Protein AF-A0A9D7CBB5-F1 (afdb_monomer_lite)

Secondary structure (DSSP, 8-state):
--S-S---PPP--SPPTTTTSSHHHHHHHHHHHHHHHHHHH-HHHHHHHHHHHHHHHHHHHHHHTSTTHHHHHHHHHTTHHHHHHHHHHHTT-HHHHHHHHHHHHHHHHHHHHHHH-THHHHHHTT-S-SSSHHHHHHHHTSHHHHHHHHHTSSSSHHHHHHHHHHHHHHHH--

Structure (mmCIF, N/CA/C/O backbone):
data_AF-A0A9D7CBB5-F1
#
_entry.id   AF-A0A9D7CBB5-F1
#
loop_
_atom_site.group_PDB
_atom_site.id
_atom_site.type_symbol
_atom_site.label_atom_id
_atom_site.label_alt_id
_atom_site.label_comp_id
_atom_site.label_asym_id
_atom_site.label_entity_id
_atom_site.label_seq_id
_atom_site.pdbx_PDB_ins_code
_atom_site.Cartn_x
_atom_site.Cartn_y
_atom_site.Cartn_z
_atom_site.occupancy
_atom_site.B_iso_or_equiv
_atom_site.auth_seq_id
_atom_site.auth_comp_id
_atom_site.auth_asym_id
_atom_site.auth_atom_id
_atom_site.pdbx_PDB_model_num
ATOM 1 N N . MET A 1 1 ? 8.726 -33.332 4.934 1.00 40.16 1 MET A N 1
ATOM 2 C CA . MET A 1 1 ? 7.899 -32.193 5.391 1.00 40.16 1 MET A CA 1
ATOM 3 C C . MET A 1 1 ? 6.729 -32.036 4.436 1.00 40.16 1 MET A C 1
ATOM 5 O O . MET A 1 1 ? 6.940 -31.700 3.277 1.00 40.16 1 MET A O 1
ATOM 9 N N . ASN A 1 2 ? 5.532 -32.391 4.897 1.00 33.00 2 ASN A N 1
ATOM 10 C CA . ASN A 1 2 ? 4.294 -32.327 4.127 1.00 33.00 2 ASN A CA 1
ATOM 11 C C . ASN A 1 2 ? 3.824 -30.858 4.070 1.00 33.00 2 ASN A C 1
ATOM 13 O O . ASN A 1 2 ? 3.582 -30.277 5.119 1.00 33.00 2 ASN A O 1
ATOM 17 N N . ARG A 1 3 ? 3.769 -30.246 2.877 1.00 46.16 3 ARG A N 1
ATOM 18 C CA . ARG A 1 3 ? 3.400 -28.824 2.669 1.00 46.16 3 ARG A CA 1
ATOM 19 C C . ARG A 1 3 ? 1.895 -28.606 2.429 1.00 46.16 3 ARG A C 1
ATOM 21 O O . ARG A 1 3 ? 1.509 -27.522 2.015 1.00 46.16 3 ARG A O 1
ATOM 28 N N . ASN A 1 4 ? 1.072 -29.635 2.643 1.00 47.62 4 ASN A N 1
ATOM 29 C CA . ASN A 1 4 ? -0.355 -29.633 2.298 1.00 47.62 4 ASN A CA 1
ATOM 30 C C . ASN A 1 4 ? -1.294 -29.756 3.512 1.00 47.62 4 ASN A C 1
ATOM 32 O O . ASN A 1 4 ? -2.477 -30.032 3.323 1.00 47.62 4 ASN A O 1
ATOM 36 N N . ALA A 1 5 ? -0.806 -29.589 4.745 1.00 51.88 5 ALA A N 1
ATOM 37 C CA . ALA A 1 5 ? -1.720 -29.399 5.869 1.00 51.88 5 ALA A CA 1
ATOM 38 C C . ALA A 1 5 ? -2.320 -27.986 5.751 1.00 51.88 5 ALA A C 1
ATOM 40 O O . ALA A 1 5 ? -1.548 -27.056 5.507 1.00 51.88 5 ALA A O 1
ATOM 41 N N . PRO A 1 6 ? -3.649 -27.799 5.864 1.00 52.94 6 PRO A N 1
ATOM 42 C CA . PRO A 1 6 ? -4.181 -26.465 6.100 1.00 52.94 6 PRO A CA 1
ATOM 43 C C . PRO A 1 6 ? -3.498 -25.955 7.368 1.00 52.94 6 PRO A C 1
ATOM 45 O O . PRO A 1 6 ? -3.521 -26.648 8.384 1.00 52.94 6 PRO A O 1
ATOM 48 N N . ASP A 1 7 ? -2.814 -24.816 7.278 1.00 60.94 7 ASP A N 1
ATOM 49 C CA . ASP A 1 7 ? -2.235 -24.164 8.446 1.00 60.94 7 ASP A CA 1
ATOM 50 C C . ASP A 1 7 ? -3.397 -23.914 9.418 1.00 60.94 7 ASP A C 1
ATOM 52 O O . ASP A 1 7 ? -4.230 -23.040 9.174 1.00 60.94 7 ASP A O 1
ATOM 56 N N . GLU A 1 8 ? -3.528 -24.743 10.459 1.00 58.62 8 GLU A N 1
ATOM 57 C CA . GLU A 1 8 ? -4.456 -24.486 11.555 1.00 58.62 8 GLU A CA 1
ATOM 58 C C . GLU A 1 8 ? -4.013 -23.156 12.160 1.00 58.62 8 GLU A C 1
ATOM 60 O O . GLU A 1 8 ? -2.972 -23.076 12.820 1.00 58.62 8 GLU A O 1
ATOM 65 N N . GLU A 1 9 ? -4.740 -22.081 11.837 1.00 61.78 9 GLU A N 1
ATOM 66 C CA . GLU A 1 9 ? -4.475 -20.780 12.430 1.00 61.78 9 GLU A CA 1
ATOM 67 C C . GLU A 1 9 ? -4.556 -20.959 13.947 1.00 61.78 9 GLU A C 1
ATOM 69 O O . GLU A 1 9 ? -5.575 -21.449 14.444 1.00 61.78 9 GLU A O 1
ATOM 74 N N . PRO A 1 10 ? -3.490 -20.625 14.696 1.00 68.25 10 PRO A N 1
ATOM 75 C CA . PRO A 1 10 ? -3.492 -20.836 16.129 1.00 68.25 10 PRO A CA 1
ATOM 76 C C . PRO A 1 10 ? -4.654 -20.047 16.724 1.00 68.25 10 PRO A C 1
ATOM 78 O O . PRO A 1 10 ? -4.744 -18.832 16.518 1.00 68.25 10 PRO A O 1
ATOM 81 N N . GLU A 1 11 ? -5.541 -20.731 17.454 1.00 67.25 11 GLU A N 1
ATOM 82 C CA . GLU A 1 11 ? -6.603 -20.061 18.194 1.00 67.25 11 GLU A CA 1
ATOM 83 C C . GLU A 1 11 ? -5.968 -18.968 19.057 1.00 67.25 11 GLU A C 1
ATOM 85 O O . GLU A 1 11 ? -5.092 -19.223 19.891 1.00 67.25 11 GLU A O 1
ATOM 90 N N . LEU A 1 12 ? -6.368 -17.719 18.811 1.00 73.88 12 LEU A N 1
ATOM 91 C CA . LEU A 1 12 ? -5.885 -16.586 19.582 1.00 73.88 12 LEU A CA 1
ATOM 92 C C . LEU A 1 12 ? -6.424 -16.730 21.006 1.00 73.88 12 LEU A C 1
ATOM 94 O O . LEU A 1 12 ? -7.579 -16.409 21.282 1.00 73.88 12 LEU A O 1
ATOM 98 N N . GLY A 1 13 ? -5.575 -17.231 21.903 1.00 82.69 13 GLY A N 1
ATOM 99 C CA . GLY A 1 13 ? -5.852 -17.273 23.331 1.00 82.69 13 GLY A CA 1
ATOM 100 C C . GLY A 1 13 ? -6.111 -15.877 23.919 1.00 82.69 13 GLY A C 1
ATOM 101 O O . GLY A 1 13 ? -5.954 -14.857 23.237 1.00 82.69 13 GLY A O 1
ATOM 102 N N . PRO A 1 14 ? -6.498 -15.800 25.205 1.00 87.38 14 PRO A N 1
ATOM 103 C CA . PRO A 1 14 ? -6.693 -14.519 25.873 1.00 87.38 14 PRO A CA 1
ATOM 104 C C . PRO A 1 14 ? -5.435 -13.649 25.768 1.00 87.38 14 PRO A C 1
ATOM 106 O O . PRO A 1 14 ? -4.312 -14.159 25.738 1.00 87.38 14 PRO A O 1
ATOM 109 N N . ALA A 1 15 ? -5.630 -12.327 25.731 1.00 87.31 15 ALA A N 1
ATOM 110 C CA . ALA A 1 15 ? -4.526 -11.378 25.636 1.00 87.31 15 ALA A CA 1
ATOM 111 C C . ALA A 1 15 ? -3.467 -11.661 26.729 1.00 87.31 15 ALA A C 1
ATOM 113 O O . ALA A 1 15 ? -3.839 -11.886 27.889 1.00 87.31 15 ALA A O 1
ATOM 114 N N . PRO A 1 16 ? -2.158 -11.659 26.397 1.00 91.25 16 PRO A N 1
ATOM 115 C CA . PRO A 1 16 ? -1.106 -11.956 27.361 1.00 91.25 16 PRO A CA 1
ATOM 116 C C . PRO A 1 16 ? -1.147 -11.035 28.583 1.00 91.25 16 PRO A C 1
ATOM 118 O O . PRO A 1 16 ? -1.540 -9.867 28.504 1.00 91.25 16 PRO A O 1
ATOM 121 N N . ARG A 1 17 ? -0.675 -11.534 29.731 1.00 93.94 17 ARG A N 1
ATOM 122 C CA . ARG A 1 17 ? -0.598 -10.734 30.959 1.00 93.94 17 ARG A CA 1
ATOM 123 C C . ARG A 1 17 ? 0.231 -9.469 30.710 1.00 93.94 17 ARG A C 1
ATOM 125 O O . ARG A 1 17 ? 1.408 -9.555 30.387 1.00 93.94 17 ARG A O 1
ATOM 132 N N . GLY A 1 18 ? -0.381 -8.307 30.930 1.00 90.56 18 GLY A N 1
ATOM 133 C CA . GLY A 1 18 ? 0.261 -7.002 30.740 1.00 90.56 18 GLY A CA 1
ATOM 134 C C . GLY A 1 18 ? -0.109 -6.292 29.436 1.00 90.56 18 GLY A C 1
ATOM 135 O O . GLY A 1 18 ? 0.150 -5.098 29.333 1.00 90.56 18 GLY A O 1
ATOM 136 N N . TRP A 1 19 ? -0.775 -6.968 28.495 1.00 93.88 19 TRP A N 1
ATOM 137 C CA . TRP A 1 19 ? -1.311 -6.331 27.292 1.00 93.88 19 TRP A CA 1
ATOM 138 C C . TRP A 1 19 ? -2.350 -5.253 27.643 1.00 93.88 19 TRP A C 1
ATOM 140 O O . TRP A 1 19 ? -3.178 -5.451 28.536 1.00 93.88 19 TRP A O 1
ATOM 150 N N . GLY A 1 20 ? -2.278 -4.101 26.975 1.00 93.62 20 GLY A N 1
ATOM 151 C CA . GLY A 1 20 ? -3.145 -2.942 27.203 1.00 93.62 20 GLY A CA 1
ATOM 152 C C . GLY A 1 20 ? -2.782 -2.103 28.434 1.00 93.62 20 GLY A C 1
ATOM 153 O O . GLY A 1 20 ? -3.513 -1.175 28.772 1.00 93.62 20 GLY A O 1
ATOM 154 N N . ARG A 1 21 ? -1.682 -2.415 29.140 1.00 95.56 21 ARG A N 1
ATOM 155 C CA . ARG A 1 21 ? -1.230 -1.637 30.314 1.00 95.56 21 ARG A CA 1
ATOM 156 C C . ARG A 1 21 ? -0.222 -0.541 29.984 1.00 95.56 21 ARG A C 1
ATOM 158 O O . ARG A 1 21 ? 0.081 0.276 30.848 1.00 95.56 21 ARG A O 1
ATOM 165 N N . ASP A 1 22 ? 0.303 -0.533 28.767 1.00 97.06 22 ASP A N 1
ATOM 166 C CA . ASP A 1 22 ? 1.231 0.476 28.270 1.00 97.06 22 ASP A CA 1
ATOM 167 C C . ASP A 1 22 ? 0.661 1.178 27.028 1.00 97.06 22 ASP A C 1
ATOM 169 O O . ASP A 1 22 ? -0.311 0.725 26.411 1.00 97.06 22 ASP A O 1
ATOM 173 N N . ALA A 1 23 ? 1.257 2.316 26.674 1.00 97.12 23 ALA A N 1
ATOM 174 C CA . ALA A 1 23 ? 0.785 3.146 25.572 1.00 97.12 23 ALA A CA 1
ATOM 175 C C . ALA A 1 23 ? 0.869 2.433 24.212 1.00 97.12 23 ALA A C 1
ATOM 177 O O . ALA A 1 23 ? -0.019 2.611 23.378 1.00 97.12 23 ALA A O 1
ATOM 178 N N . LEU A 1 24 ? 1.900 1.610 23.988 1.00 96.88 24 LEU A N 1
ATOM 179 C CA . LEU A 1 24 ? 2.100 0.922 22.716 1.00 96.88 24 LEU A CA 1
ATOM 180 C C . LEU A 1 24 ? 1.063 -0.188 22.529 1.00 96.88 24 LEU A C 1
ATOM 182 O O . LEU A 1 24 ? 0.400 -0.224 21.494 1.00 96.88 24 LEU A O 1
ATOM 186 N N . SER A 1 25 ? 0.869 -1.061 23.520 1.00 96.69 25 SER A N 1
ATOM 187 C CA . SER A 1 25 ? -0.147 -2.121 23.424 1.00 96.69 25 SER A CA 1
ATOM 188 C C . SER A 1 25 ? -1.569 -1.554 23.316 1.00 96.69 25 SER A C 1
ATOM 190 O O . SER A 1 25 ? -2.359 -2.026 22.498 1.00 96.69 25 SER A O 1
ATOM 192 N N . SER A 1 26 ? -1.867 -0.465 24.033 1.00 95.88 26 SER A N 1
ATOM 193 C CA . SER A 1 26 ? -3.147 0.254 23.915 1.00 95.88 26 SER A CA 1
ATOM 194 C C . SER A 1 26 ? -3.375 0.839 22.516 1.00 95.88 26 SER A C 1
ATOM 196 O O . SER A 1 26 ? -4.486 0.789 21.981 1.00 95.88 26 SER A O 1
ATOM 198 N N . TYR A 1 27 ? -2.321 1.390 21.908 1.00 96.75 27 TYR A N 1
ATOM 199 C CA . TYR A 1 27 ? -2.360 1.906 20.544 1.00 96.75 27 TYR A CA 1
ATOM 200 C C . TYR A 1 27 ? -2.598 0.787 19.519 1.00 96.75 27 TYR A C 1
ATOM 202 O O . TYR A 1 27 ? -3.447 0.932 18.642 1.00 96.75 27 TYR A O 1
ATOM 210 N N . LEU A 1 28 ? -1.931 -0.362 19.657 1.00 96.38 28 LEU A N 1
ATOM 211 C CA . LEU A 1 28 ? -2.151 -1.516 18.776 1.00 96.38 28 LEU A CA 1
ATOM 212 C C . LEU A 1 28 ? -3.597 -2.043 18.859 1.00 96.38 28 LEU A C 1
ATOM 214 O O . LEU A 1 28 ? -4.197 -2.354 17.827 1.00 96.38 28 LEU A O 1
ATOM 218 N N . ASP A 1 29 ? -4.196 -2.062 20.053 1.00 95.44 29 ASP A N 1
ATOM 219 C CA . ASP A 1 29 ? -5.615 -2.407 20.227 1.00 95.44 29 ASP A CA 1
ATOM 220 C C . ASP A 1 29 ? -6.557 -1.387 19.584 1.00 95.44 29 ASP A C 1
ATOM 222 O O . ASP A 1 29 ? -7.623 -1.743 19.072 1.00 95.44 29 ASP A O 1
ATOM 226 N N . LEU A 1 30 ? -6.196 -0.102 19.602 1.00 96.56 30 LEU A N 1
ATOM 227 C CA . LEU A 1 30 ? -6.939 0.928 18.883 1.00 96.56 30 LEU A CA 1
ATOM 228 C C . LEU A 1 30 ? -6.892 0.686 17.369 1.00 96.56 30 LEU A C 1
ATOM 230 O O . LEU A 1 30 ? -7.945 0.675 16.735 1.00 96.56 30 LEU A O 1
ATOM 234 N N . LEU A 1 31 ? -5.711 0.418 16.802 1.00 97.19 31 LEU A N 1
ATOM 235 C CA . LEU A 1 31 ? -5.572 0.113 15.374 1.00 97.19 31 LEU A CA 1
ATOM 236 C C . LEU A 1 31 ? -6.429 -1.092 14.971 1.00 97.19 31 LEU A C 1
ATOM 238 O O . LEU A 1 31 ? -7.164 -1.022 13.986 1.00 97.19 31 LEU A O 1
ATOM 242 N N . ARG A 1 32 ? -6.402 -2.171 15.764 1.00 96.12 32 ARG A N 1
ATOM 243 C CA . ARG A 1 32 ? -7.230 -3.362 15.520 1.00 96.12 32 ARG A CA 1
ATOM 244 C C . ARG A 1 32 ? -8.723 -3.037 15.558 1.00 96.12 32 ARG A C 1
ATOM 246 O O . ARG A 1 32 ? -9.471 -3.475 14.686 1.00 96.12 32 ARG A O 1
ATOM 253 N N . ARG A 1 33 ? -9.178 -2.265 16.551 1.00 96.62 33 ARG A N 1
ATOM 254 C CA . ARG A 1 33 ? -10.586 -1.842 16.645 1.00 96.62 33 ARG A CA 1
ATOM 255 C C . ARG A 1 33 ? -11.001 -0.994 15.448 1.00 96.62 33 ARG A C 1
ATOM 257 O O . ARG A 1 33 ? -12.070 -1.238 14.897 1.00 96.62 33 ARG A O 1
ATOM 264 N N . ASN A 1 34 ? -10.147 -0.075 15.004 1.00 97.81 34 ASN A N 1
ATOM 265 C CA . ASN A 1 34 ? -10.398 0.726 13.808 1.00 97.81 34 ASN A CA 1
ATOM 266 C C . ASN A 1 34 ? -10.514 -0.149 12.557 1.00 97.81 34 ASN A C 1
ATOM 268 O O . ASN A 1 34 ? -11.427 0.055 11.766 1.00 97.81 34 ASN A O 1
ATOM 272 N N . GLN A 1 35 ? -9.664 -1.168 12.404 1.00 97.38 35 GLN A N 1
ATOM 273 C CA . GLN A 1 35 ? -9.762 -2.106 11.281 1.00 97.38 35 GLN A CA 1
ATOM 274 C C . GLN A 1 35 ? -11.110 -2.834 11.255 1.00 97.38 35 GLN A C 1
ATOM 276 O O . GLN A 1 35 ? -11.741 -2.923 10.200 1.00 97.38 35 GLN A O 1
ATOM 281 N N . LEU A 1 36 ? -11.576 -3.316 12.411 1.00 97.25 36 LEU A N 1
ATOM 282 C CA . LEU A 1 36 ? -12.881 -3.972 12.536 1.00 97.25 36 LEU A CA 1
ATOM 283 C C . LEU A 1 36 ? -14.037 -3.000 12.268 1.00 97.25 36 LEU A C 1
ATOM 285 O O . LEU A 1 36 ? -14.968 -3.342 11.540 1.00 97.25 36 LEU A O 1
ATOM 289 N N . ALA A 1 37 ? -13.959 -1.780 12.804 1.00 97.38 37 ALA A N 1
ATOM 290 C CA . ALA A 1 37 ? -14.949 -0.737 12.559 1.00 97.38 37 ALA A CA 1
ATOM 291 C C . ALA A 1 37 ? -15.013 -0.369 11.068 1.00 97.38 37 ALA A C 1
ATOM 293 O O . ALA A 1 37 ? -16.099 -0.343 10.498 1.00 97.38 37 ALA A O 1
ATOM 294 N N . SER A 1 38 ? -13.867 -0.180 10.409 1.00 96.44 38 SER A N 1
ATOM 295 C CA . SER A 1 38 ? -13.773 0.081 8.969 1.00 96.44 38 SER A CA 1
ATOM 296 C C . SER A 1 38 ? -14.356 -1.062 8.140 1.00 96.44 38 SER A C 1
ATOM 298 O O . SER A 1 38 ? -15.082 -0.811 7.183 1.00 96.44 38 SER A O 1
ATOM 300 N N . TYR A 1 39 ? -14.094 -2.319 8.507 1.00 95.94 39 TYR A N 1
ATOM 301 C CA . TYR A 1 39 ? -14.692 -3.477 7.835 1.00 95.94 39 TYR A CA 1
ATOM 302 C C . TYR A 1 39 ? -16.228 -3.450 7.898 1.00 95.94 39 TYR A C 1
ATOM 304 O O . TYR A 1 39 ? -16.894 -3.671 6.886 1.00 95.94 39 TYR A O 1
ATOM 312 N N . GLN A 1 40 ? -16.787 -3.139 9.070 1.00 97.25 40 GLN A N 1
ATOM 313 C CA . GLN A 1 40 ? -18.235 -3.103 9.284 1.00 97.25 40 GLN A CA 1
ATOM 314 C C . GLN A 1 40 ? -18.897 -1.879 8.634 1.00 97.25 40 GLN A C 1
ATOM 316 O O . GLN A 1 40 ? -19.923 -2.008 7.971 1.00 97.25 40 GLN A O 1
ATOM 321 N N . GLN A 1 41 ? -18.318 -0.693 8.821 1.00 97.62 41 GLN A N 1
ATOM 322 C CA . GLN A 1 41 ? -18.932 0.588 8.456 1.00 97.62 41 GLN A CA 1
ATOM 323 C C . GLN A 1 41 ? -18.622 1.013 7.018 1.00 97.62 41 GLN A C 1
ATOM 325 O O . GLN A 1 41 ? -19.421 1.703 6.392 1.00 97.62 41 GLN A O 1
ATOM 330 N N . LEU A 1 42 ? -17.478 0.593 6.472 1.00 96.06 42 LEU A N 1
ATOM 331 C CA . LEU A 1 42 ? -17.007 0.957 5.133 1.00 96.06 42 LEU A CA 1
ATOM 332 C C . LEU A 1 42 ? -16.959 -0.268 4.213 1.00 96.06 42 LEU A C 1
ATOM 334 O O . LEU A 1 42 ? -16.055 -0.399 3.386 1.00 96.06 42 LEU A O 1
ATOM 338 N N . SER A 1 43 ? -17.938 -1.166 4.335 1.00 93.50 43 SER A N 1
ATOM 339 C CA . SER A 1 43 ? -17.992 -2.452 3.624 1.00 93.50 43 SER A CA 1
ATOM 340 C C . SER A 1 43 ? -17.793 -2.325 2.105 1.00 93.50 43 SER A C 1
ATOM 342 O O . SER A 1 43 ? -17.069 -3.120 1.507 1.00 93.50 43 SER A O 1
ATOM 344 N N . GLY A 1 44 ? -18.345 -1.280 1.476 1.00 95.81 44 GLY A N 1
ATOM 345 C CA . GLY A 1 44 ? -18.148 -1.000 0.048 1.00 95.81 44 GLY A CA 1
ATOM 346 C C . GLY A 1 44 ? -16.724 -0.559 -0.323 1.00 95.81 44 GLY A C 1
ATOM 347 O O . GLY A 1 44 ? -16.243 -0.869 -1.415 1.00 95.81 44 GLY A O 1
ATOM 348 N N . SER A 1 45 ? -16.025 0.149 0.564 1.00 94.12 45 SER A N 1
ATOM 349 C CA . SER A 1 45 ? -14.608 0.498 0.376 1.00 94.12 45 SER A CA 1
ATOM 350 C C . SER A 1 45 ? -13.713 -0.707 0.653 1.00 94.12 45 SER A C 1
ATOM 352 O O . SER A 1 45 ? -12.802 -0.985 -0.124 1.00 94.12 45 SER A O 1
ATOM 354 N N . TYR A 1 46 ? -14.016 -1.476 1.702 1.00 95.06 46 TYR A N 1
ATOM 355 C CA . TYR A 1 46 ? -13.320 -2.721 2.013 1.00 95.06 46 TYR A CA 1
ATOM 356 C C . TYR A 1 46 ? -13.418 -3.730 0.860 1.00 95.06 46 TYR A C 1
ATOM 358 O O . TYR A 1 46 ? -12.406 -4.303 0.464 1.00 95.06 46 TYR A O 1
ATOM 366 N N . ALA A 1 47 ? -14.605 -3.905 0.266 1.00 95.19 47 ALA A N 1
ATOM 367 C CA . ALA A 1 47 ? -14.798 -4.783 -0.888 1.00 95.19 47 ALA A CA 1
ATOM 368 C C . ALA A 1 47 ? -13.882 -4.395 -2.059 1.00 95.19 47 ALA A C 1
ATOM 370 O O . ALA A 1 47 ? -13.213 -5.257 -2.621 1.00 95.19 47 ALA A O 1
ATOM 371 N N . ARG A 1 48 ? -13.758 -3.094 -2.358 1.00 94.44 48 ARG A N 1
ATOM 372 C CA . ARG A 1 48 ? -12.831 -2.601 -3.389 1.00 94.44 48 ARG A CA 1
ATOM 373 C C . ARG A 1 48 ? -11.368 -2.895 -3.053 1.00 94.44 48 ARG A C 1
ATOM 375 O O . ARG A 1 48 ? -10.627 -3.327 -3.932 1.00 94.44 48 ARG A O 1
ATOM 382 N N . LEU A 1 49 ? -10.949 -2.702 -1.800 1.00 92.69 49 LEU A N 1
ATOM 383 C CA . LEU A 1 49 ? -9.586 -3.034 -1.357 1.00 92.69 49 LEU A CA 1
ATOM 384 C C . LEU A 1 49 ? -9.297 -4.536 -1.473 1.00 92.69 49 LEU A C 1
ATOM 386 O O . LEU A 1 49 ? -8.222 -4.920 -1.930 1.00 92.69 49 LEU A O 1
ATOM 390 N N . ARG A 1 50 ? -10.266 -5.384 -1.117 1.00 94.12 50 ARG A N 1
ATOM 391 C CA . ARG A 1 50 ? -10.185 -6.840 -1.288 1.00 94.12 50 ARG A CA 1
ATOM 392 C C . ARG A 1 50 ? -10.063 -7.225 -2.762 1.00 94.12 50 ARG A C 1
ATOM 394 O O . ARG A 1 50 ? -9.243 -8.073 -3.101 1.00 94.12 50 ARG A O 1
ATOM 401 N N . ASP A 1 51 ? -10.856 -6.615 -3.637 1.00 93.50 51 ASP A N 1
ATOM 402 C CA . ASP A 1 51 ? -10.819 -6.912 -5.070 1.00 93.50 51 ASP A CA 1
ATOM 403 C C . ASP A 1 51 ? -9.472 -6.481 -5.684 1.00 93.50 51 ASP A C 1
ATOM 405 O O . ASP A 1 51 ? -8.885 -7.228 -6.472 1.00 93.50 51 ASP A O 1
ATOM 409 N N . LEU A 1 52 ? -8.922 -5.336 -5.254 1.00 89.25 52 LEU A N 1
ATOM 410 C CA . LEU A 1 52 ? -7.559 -4.915 -5.599 1.00 89.25 52 LEU A CA 1
ATOM 411 C C . LEU A 1 52 ? -6.516 -5.929 -5.113 1.00 89.25 52 LEU A C 1
ATOM 413 O O . LEU A 1 52 ? -5.687 -6.359 -5.912 1.00 89.25 52 LEU A O 1
ATOM 417 N N . ASP A 1 53 ? -6.568 -6.369 -3.852 1.00 89.62 53 ASP A N 1
ATOM 418 C CA . ASP A 1 53 ? -5.665 -7.415 -3.343 1.00 89.62 53 ASP A CA 1
ATOM 419 C C . ASP A 1 53 ? -5.764 -8.706 -4.175 1.00 89.62 53 ASP A C 1
ATOM 421 O O . ASP A 1 53 ? -4.749 -9.305 -4.536 1.00 89.62 53 ASP A O 1
ATOM 425 N N . GLY A 1 54 ? -6.978 -9.091 -4.578 1.00 88.25 54 GLY A N 1
ATOM 426 C CA . GLY A 1 54 ? -7.219 -10.228 -5.466 1.00 88.25 54 GLY A CA 1
ATOM 427 C C . GLY A 1 54 ? -6.533 -10.087 -6.829 1.00 88.25 54 GLY A C 1
ATOM 428 O O . GLY A 1 54 ? -5.939 -11.050 -7.324 1.00 88.25 54 GLY A O 1
ATOM 429 N N . LEU A 1 55 ? -6.552 -8.890 -7.426 1.00 85.88 55 LEU A N 1
ATOM 430 C CA . LEU A 1 55 ? -5.815 -8.604 -8.662 1.00 85.88 55 LEU A CA 1
ATOM 431 C C . LEU A 1 55 ? -4.302 -8.714 -8.451 1.00 85.88 55 LEU A C 1
ATOM 433 O O . LEU A 1 55 ? -3.623 -9.341 -9.267 1.00 85.88 55 LEU A O 1
ATOM 437 N N . TYR A 1 56 ? -3.784 -8.176 -7.344 1.00 81.19 56 TYR A N 1
ATOM 438 C CA . TYR A 1 56 ? -2.367 -8.284 -6.990 1.00 81.19 56 TYR A CA 1
ATOM 439 C C . TYR A 1 56 ? -1.930 -9.750 -6.864 1.00 81.19 56 TYR A C 1
ATOM 441 O O . TYR A 1 56 ? -0.933 -10.157 -7.464 1.00 81.19 56 TYR A O 1
ATOM 449 N N . LEU A 1 57 ? -2.711 -10.575 -6.162 1.00 82.12 57 LEU A N 1
ATOM 450 C CA . LEU A 1 57 ? -2.452 -12.010 -6.038 1.00 82.12 57 LEU A CA 1
ATOM 451 C C . LEU A 1 57 ? -2.527 -12.747 -7.374 1.00 82.12 57 LEU A C 1
ATOM 453 O O . LEU A 1 57 ? -1.734 -13.653 -7.620 1.00 82.12 57 LEU A O 1
ATOM 457 N N . LYS A 1 58 ? -3.476 -12.384 -8.241 1.00 82.94 58 LYS A N 1
ATOM 458 C CA . LYS A 1 58 ? -3.603 -12.994 -9.569 1.00 82.94 58 LYS A CA 1
ATOM 459 C C . LYS A 1 58 ? -2.373 -12.704 -10.427 1.00 82.94 58 LYS A C 1
ATOM 461 O O . LYS A 1 58 ? -1.856 -13.615 -11.069 1.00 82.94 58 LYS A O 1
ATOM 466 N N . VAL A 1 59 ? -1.880 -11.463 -10.404 1.00 77.75 59 VAL A N 1
ATOM 467 C CA . VAL A 1 59 ? -0.632 -11.082 -11.083 1.00 77.75 59 VAL A CA 1
ATOM 468 C C . VAL A 1 59 ? 0.549 -11.860 -10.507 1.00 77.75 59 VAL A C 1
ATOM 470 O O . VAL A 1 59 ? 1.306 -12.451 -11.274 1.00 77.75 59 VAL A O 1
ATOM 473 N N . ALA A 1 60 ? 0.668 -11.932 -9.179 1.00 75.38 60 ALA A N 1
ATOM 474 C CA . ALA A 1 60 ? 1.726 -12.685 -8.513 1.00 75.38 60 ALA A CA 1
ATOM 475 C C . ALA A 1 60 ? 1.748 -14.166 -8.931 1.00 75.38 60 ALA A C 1
ATOM 477 O O . ALA A 1 60 ? 2.767 -14.656 -9.408 1.00 75.38 60 ALA A O 1
ATOM 478 N N . LYS A 1 61 ? 0.601 -14.852 -8.859 1.00 74.88 61 LYS A N 1
ATOM 479 C CA . LYS A 1 61 ? 0.475 -16.262 -9.264 1.00 74.88 61 LYS A CA 1
ATOM 480 C C . LYS A 1 61 ? 0.845 -16.496 -10.730 1.00 74.88 61 LYS A C 1
ATOM 482 O O . LYS A 1 61 ? 1.463 -17.502 -11.056 1.00 74.88 61 LYS A O 1
ATOM 487 N N . ASN A 1 62 ? 0.476 -15.577 -11.621 1.00 73.50 62 ASN A N 1
ATOM 488 C CA . ASN A 1 62 ? 0.812 -15.697 -13.039 1.00 73.50 62 ASN A CA 1
ATOM 489 C C . ASN A 1 62 ? 2.311 -15.492 -13.307 1.00 73.50 62 ASN A C 1
ATOM 491 O O . ASN A 1 62 ? 2.849 -16.104 -14.225 1.00 73.50 62 ASN A O 1
ATOM 495 N N . LEU A 1 63 ? 2.988 -14.660 -12.510 1.00 68.31 63 LEU A N 1
ATOM 496 C CA . LEU A 1 63 ? 4.435 -14.454 -12.602 1.00 68.31 63 LEU A CA 1
ATOM 497 C C . LEU A 1 63 ? 5.226 -15.678 -12.108 1.00 68.31 63 LEU A C 1
ATOM 499 O O . LEU A 1 63 ? 6.237 -16.024 -12.727 1.00 68.31 63 LEU A O 1
ATOM 503 N N . ASP A 1 64 ? 4.746 -16.361 -11.063 1.00 65.69 64 ASP A N 1
ATOM 504 C CA . ASP A 1 64 ? 5.347 -17.601 -10.540 1.00 65.69 64 ASP A CA 1
ATOM 505 C C . ASP A 1 64 ? 5.341 -18.756 -11.564 1.00 65.69 64 ASP A C 1
ATOM 507 O O . ASP A 1 64 ? 6.190 -19.641 -11.508 1.00 65.69 64 ASP A O 1
ATOM 511 N N . ASN A 1 65 ? 4.442 -18.727 -12.552 1.00 62.91 65 ASN A N 1
ATOM 512 C CA . ASN A 1 65 ? 4.328 -19.767 -13.583 1.00 62.91 65 ASN A CA 1
ATOM 513 C C . ASN A 1 65 ? 5.217 -19.537 -14.821 1.00 62.91 65 ASN A C 1
ATOM 515 O O . ASN A 1 65 ? 5.095 -20.258 -15.810 1.00 62.91 65 ASN A O 1
ATOM 519 N N . THR A 1 66 ? 6.095 -18.530 -14.810 1.00 63.75 66 THR A N 1
ATOM 520 C CA . THR A 1 66 ? 7.010 -18.256 -15.933 1.00 63.75 66 THR A CA 1
ATOM 521 C C . THR A 1 66 ? 8.388 -18.857 -15.669 1.00 63.75 66 THR A C 1
ATOM 523 O O . THR A 1 66 ? 8.904 -18.713 -14.569 1.00 63.75 66 THR A O 1
ATOM 526 N N . GLU A 1 67 ? 9.031 -19.472 -16.669 1.00 57.19 67 GLU A N 1
ATOM 527 C CA . GLU A 1 67 ? 10.369 -20.105 -16.563 1.00 57.19 67 GLU A CA 1
ATOM 528 C C . GLU A 1 67 ? 11.484 -19.133 -16.102 1.00 57.19 67 GLU A C 1
ATOM 530 O O . GLU A 1 67 ? 12.540 -19.532 -15.620 1.00 57.19 67 GLU A O 1
ATOM 535 N N . GLN A 1 68 ? 11.231 -17.821 -16.168 1.00 58.41 68 GLN A N 1
ATOM 536 C CA . GLN A 1 68 ? 12.089 -16.754 -15.634 1.00 58.41 68 GLN A CA 1
ATOM 537 C C . GLN A 1 68 ? 11.851 -16.472 -14.130 1.00 58.41 68 GLN A C 1
ATOM 539 O O . GLN A 1 68 ? 12.143 -15.379 -13.631 1.00 58.41 68 GLN A O 1
ATOM 544 N N . THR A 1 69 ? 11.322 -17.449 -13.391 1.00 53.59 69 THR A N 1
ATOM 545 C CA . THR A 1 69 ? 10.749 -17.309 -12.041 1.00 53.59 69 THR A CA 1
ATOM 546 C C . THR A 1 69 ? 11.714 -16.711 -11.023 1.00 53.59 69 THR A C 1
ATOM 548 O O . THR A 1 69 ? 11.316 -15.893 -10.203 1.00 53.59 69 THR A O 1
ATOM 551 N N . ALA A 1 70 ? 13.005 -17.046 -11.090 1.00 53.31 70 ALA A N 1
ATOM 552 C CA . ALA A 1 70 ? 13.998 -16.548 -10.134 1.00 53.31 70 ALA A CA 1
ATOM 553 C C . ALA A 1 70 ? 14.265 -15.033 -10.257 1.00 53.31 70 ALA A C 1
ATOM 555 O O . ALA A 1 70 ? 14.616 -14.386 -9.272 1.00 53.31 70 ALA A O 1
ATOM 556 N N . ARG A 1 71 ? 14.085 -14.447 -11.451 1.00 55.56 71 ARG A N 1
ATOM 557 C CA . ARG A 1 71 ? 14.226 -12.994 -11.666 1.00 55.56 71 ARG A CA 1
ATOM 558 C C . ARG A 1 71 ? 12.927 -12.262 -11.300 1.00 55.56 71 ARG A C 1
ATOM 560 O O . ARG A 1 71 ? 12.969 -11.184 -10.704 1.00 55.56 71 ARG A O 1
ATOM 567 N N . HIS A 1 72 ? 11.779 -12.893 -11.554 1.00 55.22 72 HIS A N 1
ATOM 568 C CA . HIS A 1 72 ? 10.442 -12.350 -11.282 1.00 55.22 72 HIS A CA 1
ATOM 569 C C . HIS A 1 72 ? 9.938 -12.524 -9.840 1.00 55.22 72 HIS A C 1
ATOM 571 O O . HIS A 1 72 ? 9.132 -11.713 -9.389 1.00 55.22 72 HIS A O 1
ATOM 577 N N . SER A 1 73 ? 10.432 -13.501 -9.078 1.00 52.56 73 SER A N 1
ATOM 578 C CA . SER A 1 73 ? 10.028 -13.738 -7.680 1.00 52.56 73 SER A CA 1
ATOM 579 C C . SER A 1 73 ? 10.324 -12.540 -6.772 1.00 52.56 73 SER A C 1
ATOM 581 O O . SER A 1 73 ? 9.563 -12.222 -5.855 1.00 52.56 73 SER A O 1
ATOM 583 N N . SER A 1 74 ? 11.384 -11.793 -7.086 1.00 54.56 74 SER A N 1
ATOM 584 C CA . SER A 1 74 ? 11.699 -10.533 -6.416 1.00 54.56 74 SER A CA 1
ATOM 585 C C . SER A 1 74 ? 10.648 -9.448 -6.681 1.00 54.56 74 SER A C 1
ATOM 587 O O . SER A 1 74 ? 10.389 -8.624 -5.810 1.00 54.56 74 SER A O 1
ATOM 589 N N . SER A 1 75 ? 10.003 -9.466 -7.851 1.00 54.41 75 SER A N 1
ATOM 590 C CA . SER A 1 75 ? 8.909 -8.558 -8.210 1.00 54.41 75 SER A CA 1
ATOM 591 C C . SER A 1 75 ? 7.621 -8.881 -7.456 1.00 54.41 75 SER A C 1
ATOM 593 O O . SER A 1 75 ? 6.907 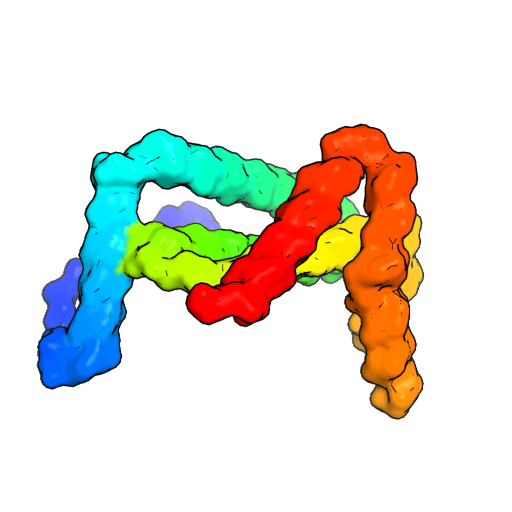-7.969 -7.054 1.00 54.41 75 SER A O 1
ATOM 595 N N . ILE A 1 76 ? 7.371 -10.158 -7.168 1.00 55.28 76 ILE A N 1
ATOM 596 C CA . ILE A 1 76 ? 6.222 -10.613 -6.372 1.00 55.28 76 ILE A CA 1
ATOM 597 C C . ILE A 1 76 ? 6.405 -10.264 -4.889 1.00 55.28 76 ILE A C 1
ATOM 599 O O . ILE A 1 76 ? 5.480 -9.779 -4.236 1.00 55.28 76 ILE A O 1
ATOM 603 N N . ALA A 1 77 ? 7.620 -10.419 -4.350 1.00 57.78 77 ALA A N 1
ATOM 604 C CA . ALA A 1 77 ? 7.937 -9.982 -2.988 1.00 57.78 77 ALA A CA 1
ATOM 605 C C . ALA A 1 77 ? 7.712 -8.469 -2.781 1.00 57.78 77 ALA A C 1
ATOM 607 O O . ALA A 1 77 ? 7.388 -8.042 -1.673 1.00 57.78 77 ALA A O 1
ATOM 608 N N . ARG A 1 78 ? 7.811 -7.666 -3.847 1.00 61.12 78 ARG A N 1
ATOM 609 C CA . ARG A 1 78 ? 7.590 -6.212 -3.823 1.00 61.12 78 ARG A CA 1
ATOM 610 C C . ARG A 1 78 ? 6.118 -5.789 -3.817 1.00 61.12 78 ARG A C 1
ATOM 612 O O . ARG A 1 78 ? 5.847 -4.613 -3.616 1.00 61.12 78 ARG A O 1
ATOM 619 N N . MET A 1 79 ? 5.175 -6.720 -3.988 1.00 64.94 79 MET A N 1
ATOM 620 C CA . MET A 1 79 ? 3.730 -6.468 -3.858 1.00 64.94 79 MET A CA 1
ATOM 621 C C . MET A 1 79 ? 3.218 -6.623 -2.414 1.00 64.94 79 MET A C 1
ATOM 623 O O . MET A 1 79 ? 2.142 -6.134 -2.078 1.00 64.94 79 MET A O 1
ATOM 627 N N . ARG A 1 80 ? 4.015 -7.235 -1.525 1.00 66.94 80 ARG A N 1
ATOM 628 C CA . ARG A 1 80 ? 3.722 -7.383 -0.085 1.00 66.94 80 ARG A CA 1
ATOM 629 C C . ARG A 1 80 ? 3.415 -6.073 0.663 1.00 66.94 80 ARG A C 1
ATOM 631 O O . ARG A 1 80 ? 2.570 -6.122 1.557 1.00 66.94 80 ARG A O 1
ATOM 638 N N . PRO A 1 81 ? 4.014 -4.911 0.322 1.00 73.31 81 PRO A N 1
ATOM 639 C CA . PRO A 1 81 ? 3.673 -3.645 0.961 1.00 73.31 81 PRO A CA 1
ATOM 640 C C . PRO A 1 81 ? 2.198 -3.262 0.786 1.00 73.31 81 PRO A C 1
ATOM 642 O O . PRO A 1 81 ? 1.663 -2.590 1.659 1.00 73.31 81 PRO A O 1
ATOM 645 N N . PHE A 1 82 ? 1.510 -3.729 -0.265 1.00 85.50 82 PHE A N 1
ATOM 646 C CA . PHE A 1 82 ? 0.117 -3.344 -0.515 1.00 85.50 82 PHE A CA 1
ATOM 647 C C . PHE A 1 82 ? -0.850 -3.855 0.565 1.00 85.50 82 PHE A C 1
ATOM 649 O O . PHE A 1 82 ? -1.723 -3.118 1.013 1.00 85.50 82 PHE A O 1
ATOM 656 N N . ARG A 1 83 ? -0.661 -5.077 1.077 1.00 89.75 83 ARG A N 1
ATOM 657 C CA . ARG A 1 83 ? -1.474 -5.588 2.199 1.00 89.75 83 ARG A CA 1
ATOM 658 C C . ARG A 1 83 ? -1.206 -4.844 3.501 1.00 89.75 83 ARG A C 1
ATOM 660 O O . ARG A 1 83 ? -2.137 -4.578 4.255 1.00 89.75 83 ARG A O 1
ATOM 667 N N . ALA A 1 84 ? 0.052 -4.477 3.745 1.00 90.50 84 ALA A N 1
ATOM 668 C CA . ALA A 1 84 ? 0.408 -3.644 4.888 1.00 90.50 84 ALA A CA 1
ATOM 669 C C . ALA A 1 84 ? -0.244 -2.253 4.782 1.00 90.50 84 ALA A C 1
ATOM 671 O O . ALA A 1 84 ? -0.805 -1.769 5.761 1.00 90.50 84 ALA A O 1
ATOM 672 N N . VAL A 1 85 ? -0.265 -1.663 3.579 1.00 92.62 85 VAL A N 1
ATOM 673 C CA . VAL A 1 85 ? -1.002 -0.425 3.289 1.00 92.62 85 VAL A CA 1
ATOM 674 C C . VAL A 1 85 ? -2.484 -0.578 3.597 1.00 92.62 85 VAL A C 1
ATOM 676 O O . VAL A 1 85 ? -3.026 0.252 4.316 1.00 92.62 85 VAL A O 1
ATOM 679 N N . ILE A 1 86 ? -3.139 -1.634 3.102 1.00 93.94 86 ILE A N 1
ATOM 680 C CA . ILE A 1 86 ? -4.558 -1.888 3.393 1.00 93.94 86 ILE A CA 1
ATOM 681 C C . ILE A 1 86 ? -4.784 -1.942 4.908 1.00 93.94 86 ILE A C 1
ATOM 683 O O . ILE A 1 86 ? -5.707 -1.306 5.410 1.00 93.94 86 ILE A O 1
ATOM 687 N N . GLY A 1 87 ? -3.919 -2.647 5.642 1.00 95.06 87 GLY A N 1
ATOM 688 C CA . GLY A 1 87 ? -3.987 -2.721 7.100 1.00 95.06 87 GLY A CA 1
ATOM 689 C C . GLY A 1 87 ? -3.917 -1.348 7.775 1.00 95.06 87 GLY A C 1
ATOM 690 O O . GLY A 1 87 ? -4.713 -1.081 8.674 1.00 95.06 87 GLY A O 1
ATOM 691 N N . LEU A 1 88 ? -3.016 -0.474 7.324 1.00 95.31 88 LEU A N 1
ATOM 692 C CA . LEU A 1 88 ? -2.872 0.891 7.839 1.00 95.31 88 LEU A CA 1
ATOM 693 C C . LEU A 1 88 ? -4.066 1.784 7.477 1.00 95.31 88 LEU A C 1
ATOM 695 O O . LEU A 1 88 ? -4.600 2.461 8.354 1.00 95.31 88 LEU A O 1
ATOM 699 N N . VAL A 1 89 ? -4.538 1.735 6.225 1.00 95.19 89 VAL A N 1
ATOM 700 C CA . VAL A 1 89 ? -5.725 2.482 5.775 1.00 95.19 89 VAL A CA 1
ATOM 701 C C . VAL A 1 89 ? -6.939 2.102 6.619 1.00 95.19 89 VAL A C 1
ATOM 703 O O . VAL A 1 89 ? -7.624 2.976 7.143 1.00 95.19 89 VAL A O 1
ATOM 706 N N . LEU A 1 90 ? -7.181 0.801 6.811 1.00 96.50 90 LEU A N 1
ATOM 707 C CA . LEU A 1 90 ? -8.298 0.313 7.624 1.00 96.50 90 LEU A CA 1
ATOM 708 C C . LEU A 1 90 ? -8.146 0.674 9.107 1.00 96.50 90 LEU A C 1
ATOM 710 O O . LEU A 1 90 ? -9.150 0.824 9.800 1.00 96.50 90 LEU A O 1
ATOM 714 N N . ALA A 1 91 ? -6.915 0.843 9.590 1.00 97.19 91 ALA A N 1
ATOM 715 C CA . ALA A 1 91 ? -6.636 1.301 10.947 1.00 97.19 91 ALA A CA 1
ATOM 716 C C . ALA A 1 91 ? -6.762 2.830 11.128 1.00 97.19 91 ALA A C 1
ATOM 718 O O . ALA A 1 91 ? -6.615 3.323 12.249 1.00 97.19 91 ALA A O 1
ATOM 719 N N . GLY A 1 92 ? -7.039 3.580 10.054 1.00 95.19 92 GLY A N 1
ATOM 720 C CA . GLY A 1 92 ? -7.152 5.042 10.062 1.00 95.19 92 GLY A CA 1
ATOM 721 C C . GLY A 1 92 ? -5.818 5.789 9.928 1.00 95.19 92 GLY A C 1
ATOM 722 O O . GLY A 1 92 ? -5.785 7.001 10.106 1.00 95.19 92 GLY A O 1
ATOM 723 N N . GLN A 1 93 ? -4.725 5.095 9.603 1.00 95.19 93 GLN A N 1
ATOM 724 C CA . GLN A 1 93 ? -3.375 5.660 9.442 1.00 95.19 93 GLN A CA 1
ATOM 725 C C . GLN A 1 93 ? -3.156 6.150 8.001 1.00 95.19 93 GLN A C 1
ATOM 727 O O . GLN A 1 93 ? -2.318 5.635 7.262 1.00 95.19 93 GLN A O 1
ATOM 732 N N . VAL A 1 94 ? -4.010 7.071 7.540 1.00 89.25 94 VAL A N 1
ATOM 733 C CA . VAL A 1 94 ? -4.075 7.461 6.119 1.00 89.25 94 VAL A CA 1
ATOM 734 C C . VAL A 1 94 ? -2.811 8.199 5.675 1.00 89.25 94 VAL A C 1
ATOM 736 O O . VAL A 1 94 ? -2.303 7.931 4.588 1.00 89.25 94 VAL A O 1
ATOM 739 N N . VAL A 1 95 ? -2.265 9.086 6.506 1.00 89.38 95 VAL A N 1
ATOM 740 C CA . VAL A 1 95 ? -1.108 9.921 6.139 1.00 89.38 95 VAL A CA 1
ATOM 741 C C . VAL A 1 95 ? 0.133 9.058 5.889 1.00 89.38 95 VAL A C 1
ATOM 743 O O . VAL A 1 95 ? 0.822 9.204 4.878 1.00 89.38 95 VAL A O 1
ATOM 746 N N . GLU A 1 96 ? 0.364 8.079 6.756 1.00 88.19 96 GLU A N 1
ATOM 747 C CA . GLU A 1 96 ? 1.474 7.133 6.681 1.00 88.19 96 GLU A CA 1
ATOM 748 C C . GLU A 1 96 ? 1.386 6.258 5.421 1.00 88.19 96 GLU A C 1
ATOM 750 O O . GLU A 1 96 ? 2.404 5.833 4.862 1.00 88.19 96 GLU A O 1
ATOM 755 N N . THR A 1 97 ? 0.167 6.012 4.926 1.00 90.75 97 THR A N 1
ATOM 756 C CA . THR A 1 97 ? -0.040 5.141 3.765 1.00 90.75 97 THR A CA 1
ATOM 757 C C . THR A 1 97 ? 0.429 5.754 2.453 1.00 90.75 97 THR A C 1
ATOM 759 O O . THR A 1 97 ? 0.816 4.996 1.563 1.00 90.75 97 THR A O 1
ATOM 762 N N . TYR A 1 98 ? 0.486 7.086 2.315 1.00 86.88 98 TYR A N 1
ATOM 763 C CA . TYR A 1 98 ? 0.892 7.729 1.057 1.00 86.88 98 TYR A CA 1
ATOM 764 C C . TYR A 1 98 ? 2.312 7.339 0.632 1.00 86.88 98 TYR A C 1
ATOM 766 O O . TYR A 1 98 ? 2.546 7.020 -0.535 1.00 86.88 98 TYR A O 1
ATOM 774 N N . ALA A 1 99 ? 3.253 7.281 1.581 1.00 86.56 99 ALA A N 1
ATOM 775 C CA . ALA A 1 99 ? 4.632 6.871 1.300 1.00 86.56 99 ALA A CA 1
ATOM 776 C C . ALA A 1 99 ? 4.709 5.417 0.825 1.00 86.56 99 ALA A C 1
ATOM 778 O O . ALA A 1 99 ? 5.438 5.077 -0.109 1.00 86.56 99 ALA A O 1
ATOM 779 N N . MET A 1 100 ? 3.920 4.549 1.453 1.00 87.25 100 MET A N 1
ATOM 780 C CA . MET A 1 100 ? 3.894 3.132 1.121 1.00 87.25 100 MET A CA 1
ATOM 781 C C . MET A 1 100 ? 3.172 2.858 -0.205 1.00 87.25 100 MET A C 1
ATOM 783 O O . MET A 1 100 ? 3.619 2.003 -0.969 1.00 87.25 100 MET A O 1
ATOM 787 N N . LEU A 1 101 ? 2.106 3.602 -0.516 1.00 86.06 101 LEU A N 1
ATOM 788 C CA . LEU A 1 101 ? 1.419 3.561 -1.811 1.00 86.06 101 LEU A CA 1
ATOM 789 C C . LEU A 1 101 ? 2.350 3.994 -2.943 1.00 86.06 101 LEU A C 1
ATOM 791 O O . LEU A 1 101 ? 2.443 3.298 -3.956 1.00 86.06 101 LEU A O 1
ATOM 795 N N . ARG A 1 102 ? 3.109 5.078 -2.743 1.00 84.69 102 ARG A N 1
ATOM 796 C CA . ARG A 1 102 ? 4.146 5.512 -3.685 1.00 84.69 102 ARG A CA 1
ATOM 797 C C . ARG A 1 102 ? 5.171 4.410 -3.930 1.00 84.69 102 ARG A C 1
ATOM 799 O O . ARG A 1 102 ? 5.451 4.083 -5.080 1.00 84.69 102 ARG A O 1
ATOM 806 N N . ASN A 1 103 ? 5.671 3.783 -2.865 1.00 83.94 103 ASN A N 1
ATOM 807 C CA . ASN A 1 103 ? 6.598 2.662 -2.995 1.00 83.94 103 ASN A CA 1
ATOM 808 C C . ASN A 1 103 ? 5.969 1.506 -3.796 1.00 83.94 103 ASN A C 1
ATOM 810 O O . ASN A 1 103 ? 6.611 0.971 -4.691 1.00 83.94 103 ASN A O 1
ATOM 814 N N . CYS A 1 104 ? 4.696 1.159 -3.567 1.00 84.00 104 CYS A N 1
ATOM 815 C CA . CYS A 1 104 ? 4.009 0.130 -4.362 1.00 84.00 104 CYS A CA 1
ATOM 816 C C . CYS A 1 104 ? 3.999 0.461 -5.866 1.00 84.00 104 CYS A C 1
ATOM 818 O O . CYS A 1 104 ? 4.257 -0.422 -6.687 1.00 84.00 104 CYS A O 1
ATOM 820 N N . LEU A 1 105 ? 3.722 1.720 -6.225 1.00 81.81 105 LEU A N 1
ATOM 821 C CA . LEU A 1 105 ? 3.720 2.185 -7.617 1.00 81.81 105 LEU A CA 1
ATOM 822 C C . LEU A 1 105 ? 5.121 2.124 -8.236 1.00 81.81 105 LEU A C 1
ATOM 824 O O . LEU A 1 105 ? 5.287 1.602 -9.338 1.00 81.81 105 LEU A O 1
AT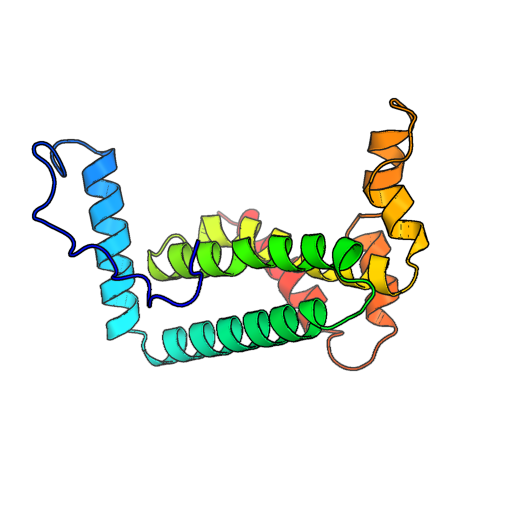OM 828 N N . GLU A 1 106 ? 6.135 2.609 -7.521 1.00 80.62 106 GLU A N 1
ATOM 829 C CA . GLU A 1 106 ? 7.523 2.593 -7.988 1.00 80.62 106 GLU A CA 1
ATOM 830 C C . GLU A 1 106 ? 8.027 1.168 -8.203 1.00 80.62 106 GL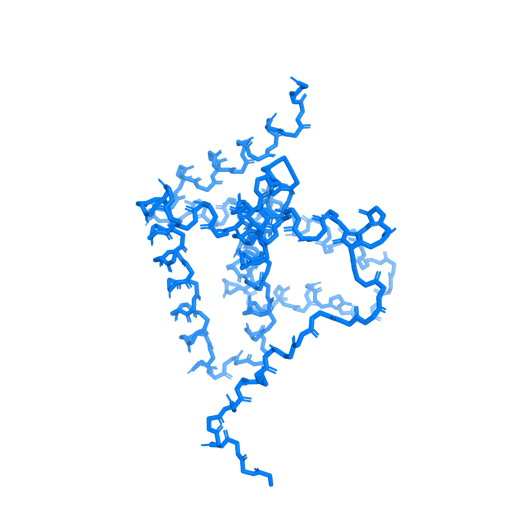U A C 1
ATOM 832 O O . GLU A 1 106 ? 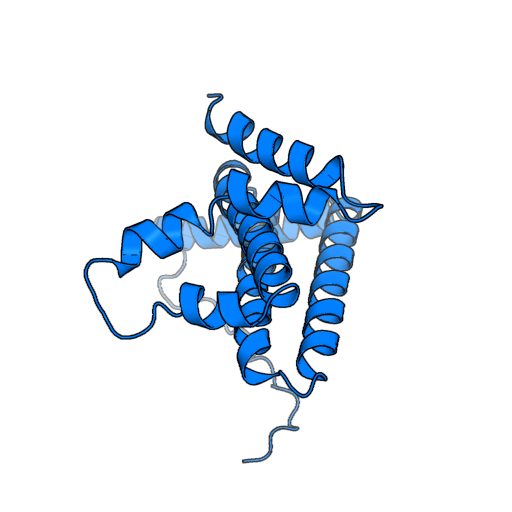8.558 0.858 -9.267 1.00 80.62 106 GLU A O 1
ATOM 837 N N . GLN A 1 107 ? 7.785 0.264 -7.251 1.00 79.75 107 GLN A N 1
ATOM 838 C CA . GLN A 1 107 ? 8.189 -1.132 -7.405 1.00 79.75 107 GLN A CA 1
ATOM 839 C C . GLN A 1 107 ? 7.500 -1.810 -8.598 1.00 79.75 107 GLN A C 1
ATOM 841 O O . GLN A 1 107 ? 8.135 -2.606 -9.295 1.00 79.75 107 GLN A O 1
ATOM 846 N N . ALA A 1 108 ? 6.227 -1.494 -8.863 1.00 78.88 108 ALA A N 1
ATOM 847 C CA . ALA A 1 108 ? 5.516 -2.003 -10.035 1.00 78.88 108 ALA A CA 1
ATOM 848 C C . ALA A 1 108 ? 6.126 -1.471 -11.345 1.00 78.88 108 ALA A C 1
ATOM 850 O O . ALA A 1 108 ? 6.334 -2.237 -12.291 1.00 78.88 108 ALA A O 1
ATOM 851 N N . LEU A 1 109 ? 6.480 -0.182 -11.388 1.00 79.31 109 LEU A N 1
ATOM 852 C CA . LEU A 1 109 ? 7.156 0.430 -12.534 1.00 79.31 109 LEU A CA 1
ATOM 853 C C . LEU A 1 109 ? 8.547 -0.161 -12.764 1.00 79.31 109 LEU A C 1
ATOM 855 O O . LEU A 1 109 ? 8.890 -0.468 -13.904 1.00 79.31 109 LEU A O 1
ATOM 859 N N . TYR A 1 110 ? 9.328 -0.382 -11.706 1.00 79.94 110 TYR A N 1
ATOM 860 C CA . TYR A 1 110 ? 10.647 -1.008 -11.808 1.00 79.94 110 TYR A CA 1
ATOM 861 C C . TYR A 1 110 ? 10.543 -2.449 -12.302 1.00 79.94 110 TYR A C 1
ATOM 863 O O . TYR A 1 110 ? 11.292 -2.844 -13.195 1.00 79.94 110 TYR A O 1
ATOM 871 N N . ALA A 1 111 ? 9.578 -3.219 -11.790 1.00 77.38 111 ALA A N 1
ATOM 872 C CA . ALA A 1 111 ? 9.319 -4.574 -12.263 1.00 77.38 111 ALA A CA 1
ATOM 873 C C . ALA A 1 111 ? 8.994 -4.595 -13.765 1.00 77.38 111 ALA A C 1
ATOM 875 O O . ALA A 1 111 ? 9.575 -5.388 -14.507 1.00 77.38 111 ALA A O 1
ATOM 876 N N . TYR A 1 112 ? 8.131 -3.690 -14.233 1.00 78.56 112 TYR A N 1
ATOM 877 C CA . TYR A 1 112 ? 7.820 -3.555 -15.656 1.00 78.56 112 TYR A CA 1
ATOM 878 C C . TYR A 1 112 ? 9.035 -3.116 -16.488 1.00 78.56 112 TYR A C 1
ATOM 880 O O . TYR A 1 112 ? 9.296 -3.655 -17.567 1.00 78.56 112 TYR A O 1
ATOM 888 N N . PHE A 1 113 ? 9.806 -2.154 -15.981 1.00 79.69 113 PHE A N 1
ATOM 889 C CA . PHE A 1 113 ? 11.002 -1.647 -16.643 1.00 79.69 113 PHE A CA 1
ATOM 890 C C . PHE A 1 113 ? 12.057 -2.747 -16.822 1.00 79.69 113 PHE A C 1
ATOM 892 O O . PHE A 1 113 ? 12.651 -2.844 -17.896 1.00 79.69 113 PHE A O 1
ATOM 899 N N . ILE A 1 114 ? 12.233 -3.619 -15.825 1.00 78.56 114 ILE A N 1
ATOM 900 C CA . ILE A 1 114 ? 13.096 -4.807 -15.901 1.00 78.56 114 ILE A CA 1
ATOM 901 C C . ILE A 1 114 ? 12.524 -5.848 -16.864 1.00 78.56 114 ILE A C 1
ATOM 903 O O . ILE A 1 114 ? 13.268 -6.403 -17.666 1.00 78.56 114 ILE A O 1
ATOM 907 N N . TYR A 1 115 ? 11.214 -6.094 -16.833 1.00 78.19 115 TYR A N 1
ATOM 908 C CA . TYR A 1 115 ? 10.567 -7.056 -17.729 1.00 78.19 115 TYR A CA 1
ATOM 909 C C . TYR A 1 115 ? 10.801 -6.724 -19.213 1.00 78.19 115 TYR A C 1
ATOM 911 O O . TYR A 1 115 ? 11.038 -7.617 -20.023 1.00 78.19 115 TYR A O 1
ATOM 919 N N . LYS A 1 116 ? 10.789 -5.434 -19.579 1.00 81.94 116 LYS A N 1
ATOM 920 C CA . LYS A 1 116 ? 11.032 -4.990 -20.963 1.00 81.94 116 LYS A CA 1
ATOM 921 C C . LYS A 1 116 ? 12.460 -5.203 -21.458 1.00 81.94 116 LYS A C 1
ATOM 923 O O . LYS A 1 116 ? 12.660 -5.308 -22.664 1.00 81.94 116 LYS A O 1
ATOM 928 N N . ASP A 1 117 ? 13.434 -5.233 -20.559 1.00 82.81 117 ASP A N 1
ATOM 929 C CA . ASP A 1 117 ? 14.826 -5.519 -20.890 1.00 82.81 117 ASP A CA 1
ATOM 930 C C . ASP A 1 117 ? 15.470 -6.251 -19.708 1.00 82.81 117 ASP A C 1
ATOM 932 O O . ASP A 1 117 ? 15.926 -5.609 -18.754 1.00 82.81 117 ASP A O 1
ATOM 936 N N . PRO A 1 118 ? 15.534 -7.594 -19.767 1.00 79.94 118 PRO A N 1
ATOM 937 C CA . PRO A 1 118 ? 16.075 -8.405 -18.686 1.00 79.94 118 PRO A CA 1
ATOM 938 C C . PRO A 1 118 ? 17.512 -8.054 -18.290 1.00 79.94 118 PRO A C 1
ATOM 940 O O . PRO A 1 118 ? 17.907 -8.381 -17.178 1.00 79.94 118 PRO A O 1
ATOM 943 N N . LYS A 1 119 ? 18.297 -7.362 -19.133 1.00 81.44 119 LYS A N 1
ATOM 944 C CA . LYS A 1 119 ? 19.652 -6.900 -18.769 1.00 81.44 119 LYS A CA 1
ATOM 945 C C . LYS A 1 119 ? 19.625 -5.830 -17.676 1.00 81.44 119 LYS A C 1
ATOM 947 O O . LYS A 1 119 ? 20.592 -5.661 -16.937 1.00 81.44 119 LYS A O 1
ATOM 952 N N . ARG A 1 120 ? 18.503 -5.119 -17.523 1.00 80.88 120 ARG A N 1
ATOM 953 C CA . ARG A 1 120 ? 18.289 -4.156 -16.430 1.00 80.88 120 ARG A CA 1
ATOM 954 C C . ARG A 1 120 ? 18.221 -4.839 -15.072 1.00 80.88 120 ARG A C 1
ATOM 956 O O . ARG A 1 120 ? 18.490 -4.188 -14.069 1.00 80.88 120 ARG A O 1
ATOM 963 N N . TRP A 1 121 ? 17.921 -6.137 -15.033 1.00 77.38 121 TRP A N 1
ATOM 964 C CA . TRP A 1 121 ? 18.021 -6.931 -13.813 1.00 77.38 121 TRP A CA 1
ATOM 965 C C . TRP A 1 121 ? 19.449 -6.949 -13.267 1.00 77.38 121 TRP A C 1
ATOM 967 O O . TRP A 1 121 ? 19.648 -6.750 -12.074 1.00 77.38 121 TRP A O 1
ATOM 977 N N . ASP A 1 122 ? 20.448 -7.090 -14.138 1.00 75.81 122 ASP A N 1
ATOM 978 C CA . ASP A 1 122 ? 21.858 -7.115 -13.736 1.00 75.81 122 ASP A CA 1
ATOM 979 C C . ASP A 1 122 ? 22.325 -5.730 -13.247 1.00 75.81 122 ASP A C 1
ATOM 981 O O . ASP A 1 122 ? 23.137 -5.615 -12.324 1.00 75.81 122 ASP A O 1
ATOM 985 N N . VAL A 1 123 ? 21.758 -4.658 -13.819 1.00 76.81 123 VAL A N 1
ATOM 986 C CA . VAL A 1 123 ? 21.950 -3.275 -13.346 1.00 76.81 123 VAL A CA 1
ATOM 987 C C . VAL A 1 123 ? 21.293 -3.067 -11.980 1.00 76.81 123 VAL A C 1
ATOM 989 O O . VAL A 1 123 ? 21.904 -2.462 -11.102 1.00 76.81 123 VAL A O 1
ATOM 992 N N . TRP A 1 124 ? 20.081 -3.594 -11.782 1.00 73.44 124 TRP A N 1
ATOM 993 C CA . TRP A 1 124 ? 19.340 -3.531 -10.520 1.00 73.44 124 TRP A CA 1
ATOM 994 C C . TRP A 1 124 ? 20.031 -4.311 -9.396 1.00 73.44 124 TRP A C 1
ATOM 996 O O . TRP A 1 124 ? 20.159 -3.811 -8.283 1.00 73.44 124 TRP A O 1
ATOM 1006 N N . GLN A 1 125 ? 20.521 -5.520 -9.689 1.00 69.06 125 GLN A N 1
ATOM 1007 C CA . GLN A 1 125 ? 21.307 -6.323 -8.748 1.00 69.06 125 GLN A CA 1
ATOM 1008 C C . GLN A 1 125 ? 22.696 -5.727 -8.467 1.00 69.06 125 GLN A C 1
ATOM 1010 O O . GLN A 1 125 ? 23.361 -6.142 -7.520 1.00 69.06 125 GLN A O 1
ATOM 1015 N N . GLY A 1 126 ? 23.129 -4.738 -9.256 1.00 59.66 126 GLY A N 1
ATOM 1016 C CA . GLY A 1 126 ? 24.341 -3.972 -8.998 1.00 59.66 126 GLY A CA 1
ATOM 1017 C C . GLY A 1 126 ? 25.627 -4.761 -9.235 1.00 59.66 126 GLY A C 1
ATOM 1018 O O . GLY A 1 126 ? 26.479 -4.791 -8.345 1.00 59.66 126 GLY A O 1
ATOM 1019 N N . GLY A 1 127 ? 25.776 -5.372 -10.420 1.00 54.91 127 GLY A N 1
ATOM 1020 C CA . GLY A 1 127 ? 26.947 -6.172 -10.818 1.00 54.91 127 GLY A CA 1
ATOM 1021 C C . GLY A 1 127 ? 28.301 -5.733 -10.214 1.00 54.91 127 GLY A C 1
ATOM 1022 O O . GLY A 1 127 ? 28.700 -4.577 -10.334 1.00 54.91 127 GLY A O 1
ATOM 1023 N N . THR A 1 128 ? 28.961 -6.685 -9.538 1.00 49.75 128 THR A N 1
ATOM 1024 C CA . THR A 1 128 ? 30.322 -6.797 -8.937 1.00 49.75 128 THR A CA 1
ATOM 1025 C C . THR A 1 128 ? 31.160 -5.592 -8.446 1.00 49.75 128 THR A C 1
ATOM 1027 O O . THR A 1 128 ? 32.089 -5.841 -7.683 1.00 49.75 128 THR A O 1
ATOM 1030 N N . THR A 1 129 ? 30.899 -4.308 -8.732 1.00 53.69 129 THR A N 1
ATOM 1031 C CA . THR A 1 129 ? 31.790 -3.191 -8.303 1.00 53.69 129 THR A CA 1
ATOM 1032 C C . THR A 1 129 ? 31.078 -2.061 -7.546 1.00 53.69 129 THR A C 1
ATOM 1034 O O . THR A 1 129 ? 30.007 -1.594 -7.922 1.00 53.69 129 THR A O 1
ATOM 1037 N N . ALA A 1 130 ? 31.666 -1.624 -6.422 1.00 51.12 130 ALA A N 1
ATOM 1038 C CA . ALA A 1 130 ? 30.936 -0.993 -5.318 1.00 51.12 130 ALA A CA 1
ATOM 1039 C C . ALA A 1 130 ? 30.616 0.502 -5.392 1.00 51.12 130 ALA A C 1
ATOM 1041 O O . ALA A 1 130 ? 29.613 0.929 -4.829 1.00 51.12 130 ALA A O 1
ATOM 1042 N N . ALA A 1 131 ? 31.429 1.299 -6.080 1.00 49.72 131 ALA A N 1
ATOM 1043 C CA . ALA A 1 131 ? 31.310 2.761 -6.039 1.00 49.72 131 ALA A CA 1
ATOM 1044 C C . ALA A 1 131 ? 30.499 3.345 -7.213 1.00 49.72 131 ALA A C 1
ATOM 1046 O O . ALA A 1 131 ? 29.795 4.339 -7.058 1.00 49.72 131 ALA A O 1
ATOM 1047 N N . ARG A 1 132 ? 30.500 2.682 -8.380 1.00 48.97 132 ARG A N 1
ATOM 1048 C CA . ARG A 1 132 ? 29.599 2.994 -9.516 1.00 48.97 132 ARG A CA 1
ATOM 1049 C C . ARG A 1 132 ? 28.149 2.520 -9.277 1.00 48.97 132 ARG A C 1
ATOM 1051 O O . ARG A 1 132 ? 27.268 2.839 -10.072 1.00 48.97 132 ARG A O 1
ATOM 1058 N N . ARG A 1 133 ? 27.939 1.786 -8.174 1.00 52.66 133 ARG A N 1
ATOM 1059 C CA . ARG A 1 133 ? 26.760 1.005 -7.762 1.00 52.66 133 ARG A CA 1
ATOM 1060 C C . ARG A 1 133 ? 25.524 1.863 -7.489 1.00 52.66 133 ARG A C 1
ATOM 1062 O O . ARG A 1 133 ? 24.498 1.657 -8.119 1.00 52.66 133 ARG A O 1
ATOM 1069 N N . SER A 1 134 ? 25.644 2.850 -6.599 1.00 52.50 134 SER A N 1
ATOM 1070 C CA . SER A 1 134 ? 24.501 3.640 -6.119 1.00 52.50 134 SER A CA 1
ATOM 1071 C C . SER A 1 134 ? 24.007 4.642 -7.165 1.00 52.50 134 SER A C 1
ATOM 1073 O O . SER A 1 134 ? 22.823 4.671 -7.466 1.00 52.50 134 SER A O 1
ATOM 1075 N N . ARG A 1 135 ? 24.904 5.397 -7.815 1.00 52.78 135 ARG A N 1
ATOM 1076 C CA . ARG A 1 135 ? 24.496 6.387 -8.831 1.00 52.78 135 ARG A CA 1
ATOM 1077 C C . ARG A 1 135 ? 23.854 5.756 -10.063 1.00 52.78 135 ARG A C 1
ATOM 1079 O O . ARG A 1 135 ? 22.917 6.322 -10.607 1.00 52.78 135 ARG A O 1
ATOM 1086 N N . ARG A 1 136 ? 24.346 4.603 -10.530 1.00 53.47 136 ARG A N 1
ATOM 1087 C CA . ARG A 1 136 ? 23.821 3.986 -11.757 1.00 53.47 136 ARG A CA 1
ATOM 1088 C C . ARG A 1 136 ? 22.486 3.282 -11.519 1.00 53.47 136 ARG A C 1
ATOM 1090 O O . ARG A 1 136 ? 21.622 3.393 -12.377 1.00 53.47 136 ARG A O 1
ATOM 1097 N N . SER A 1 137 ? 22.291 2.616 -10.374 1.00 54.84 137 SER A N 1
ATOM 1098 C CA . SER A 1 137 ? 20.975 2.063 -10.033 1.00 54.84 137 SER A CA 1
ATOM 1099 C C . SER A 1 137 ? 19.974 3.173 -9.718 1.00 54.84 137 SER A C 1
ATOM 1101 O O . SER A 1 137 ? 18.872 3.120 -10.242 1.00 54.84 137 SER A O 1
ATOM 1103 N N . SER A 1 138 ? 20.357 4.209 -8.960 1.00 58.94 138 SER A N 1
ATOM 1104 C CA . SER A 1 138 ? 19.464 5.339 -8.674 1.00 58.94 138 SER A CA 1
ATOM 1105 C C . SER A 1 138 ? 19.040 6.056 -9.957 1.00 58.94 138 SER A C 1
ATOM 1107 O O . SER A 1 138 ? 17.853 6.111 -10.239 1.00 58.94 138 SER A O 1
ATOM 1109 N N . ASN A 1 139 ? 19.976 6.463 -10.823 1.00 60.06 139 ASN A N 1
ATOM 1110 C CA . ASN A 1 139 ? 19.622 7.202 -12.043 1.00 60.06 139 ASN A CA 1
ATOM 1111 C C . ASN A 1 139 ? 18.821 6.354 -13.057 1.00 60.06 139 ASN A C 1
ATOM 1113 O O . ASN A 1 139 ? 18.010 6.884 -13.818 1.00 60.06 139 ASN A O 1
ATOM 1117 N N . CYS A 1 140 ? 19.056 5.035 -13.114 1.00 61.66 140 CYS A N 1
ATOM 1118 C CA . CYS A 1 140 ? 18.310 4.143 -14.010 1.00 61.66 140 CYS A CA 1
ATOM 1119 C C . CYS A 1 140 ? 16.916 3.790 -13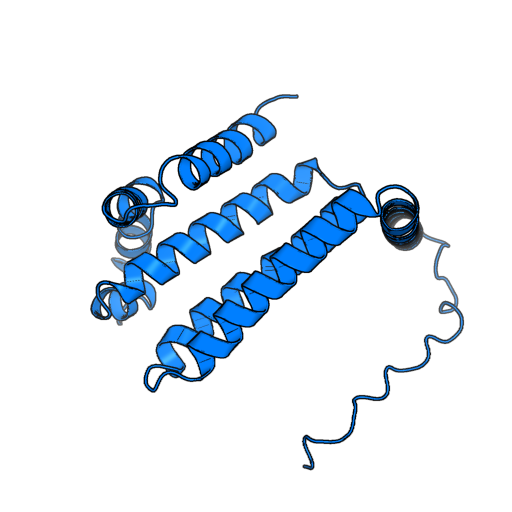.481 1.00 61.66 140 CYS A C 1
ATOM 1121 O O . CYS A 1 140 ? 16.039 3.470 -14.279 1.00 61.66 140 CYS A O 1
ATOM 1123 N N . PHE A 1 141 ? 16.719 3.840 -12.166 1.00 66.69 141 PHE A N 1
ATOM 1124 C CA . PHE A 1 141 ? 15.483 3.460 -11.494 1.00 66.69 141 PHE A CA 1
ATOM 1125 C C . PHE A 1 141 ? 14.915 4.627 -10.692 1.00 66.69 141 PHE A C 1
ATOM 1127 O O . PHE A 1 141 ? 14.552 4.498 -9.530 1.00 66.69 141 PHE A O 1
ATOM 1134 N N . GLU A 1 142 ? 14.824 5.774 -11.352 1.00 75.56 142 GLU A N 1
ATOM 1135 C CA . GLU A 1 142 ? 13.979 6.882 -10.932 1.00 75.56 142 GLU A CA 1
ATOM 1136 C C . GLU A 1 142 ? 12.625 6.778 -11.632 1.00 75.56 142 GLU A C 1
ATOM 1138 O O . GLU A 1 142 ? 12.530 6.313 -12.777 1.00 75.56 142 GLU A O 1
ATOM 1143 N N . PHE A 1 143 ? 11.569 7.257 -10.968 1.00 70.81 143 PHE A N 1
ATOM 1144 C CA . PHE A 1 143 ? 10.233 7.331 -11.560 1.00 70.81 143 PHE A CA 1
ATOM 1145 C C . PHE A 1 143 ? 10.267 8.033 -12.925 1.00 70.81 143 PHE A C 1
ATOM 1147 O O . PHE A 1 143 ? 9.731 7.508 -13.899 1.00 70.81 143 PHE A O 1
ATOM 1154 N N . LEU A 1 144 ? 10.982 9.161 -13.025 1.00 72.19 144 LEU A N 1
ATOM 1155 C CA . LEU A 1 144 ? 11.127 9.939 -14.261 1.00 72.19 144 LEU A CA 1
ATOM 1156 C C . LEU A 1 144 ? 11.825 9.169 -15.393 1.00 72.19 144 LEU A C 1
ATOM 1158 O O . LEU A 1 144 ? 11.539 9.421 -16.561 1.00 72.19 144 LEU A O 1
ATOM 1162 N N . THR A 1 145 ? 12.685 8.203 -15.065 1.00 76.44 145 THR A N 1
ATOM 1163 C CA . THR A 1 145 ? 13.375 7.350 -16.044 1.00 76.44 145 THR A CA 1
ATOM 1164 C C . THR A 1 145 ? 12.506 6.165 -16.472 1.00 76.44 145 THR A C 1
ATOM 1166 O O . THR A 1 145 ? 12.468 5.808 -17.649 1.00 76.44 145 THR A O 1
ATOM 1169 N N . CYS A 1 146 ? 11.762 5.559 -15.543 1.00 73.25 146 CYS A N 1
ATOM 1170 C CA . CYS A 1 146 ? 10.956 4.365 -15.816 1.00 73.25 146 CYS A CA 1
ATOM 1171 C C . CYS A 1 146 ? 9.599 4.696 -16.457 1.00 73.25 146 CYS A C 1
ATOM 1173 O O . CYS A 1 146 ? 9.129 3.981 -17.348 1.00 73.25 146 CYS A O 1
ATOM 1175 N N . TYR A 1 147 ? 8.971 5.794 -16.030 1.00 76.38 147 TYR A N 1
ATOM 1176 C CA . TYR A 1 147 ? 7.630 6.195 -16.453 1.00 76.38 147 TYR A CA 1
ATOM 1177 C C . TYR A 1 147 ? 7.485 6.400 -17.975 1.00 76.38 147 TYR A C 1
ATOM 1179 O O . TYR A 1 147 ? 6.502 5.908 -18.534 1.00 76.38 147 TYR A O 1
ATOM 1187 N N . PRO A 1 148 ? 8.441 7.008 -18.711 1.00 79.31 148 PRO A N 1
ATOM 1188 C CA . PRO A 1 148 ? 8.348 7.140 -20.168 1.00 79.31 148 PRO A CA 1
ATOM 1189 C C . PRO A 1 148 ? 8.200 5.805 -20.913 1.00 79.31 148 PRO A C 1
ATOM 1191 O O . PRO A 1 148 ? 7.469 5.732 -21.902 1.00 79.31 148 PRO A O 1
ATOM 1194 N N . HIS A 1 149 ? 8.831 4.732 -20.424 1.00 72.75 149 HIS A N 1
ATOM 1195 C CA . HIS A 1 149 ? 8.703 3.394 -21.013 1.00 72.75 149 HIS A CA 1
ATOM 1196 C C . HIS A 1 149 ? 7.328 2.773 -20.753 1.00 72.75 149 HIS A C 1
ATOM 1198 O O . HIS A 1 149 ? 6.810 2.037 -21.593 1.00 72.75 149 HIS A O 1
ATOM 1204 N N . PHE A 1 150 ? 6.717 3.089 -19.611 1.00 71.56 150 PHE A N 1
ATOM 1205 C CA . PHE A 1 150 ? 5.350 2.687 -19.288 1.00 71.56 150 PHE A CA 1
ATOM 1206 C C . PHE A 1 150 ? 4.314 3.503 -20.071 1.00 71.56 150 PHE A C 1
ATOM 1208 O O . PHE A 1 150 ? 3.329 2.954 -20.567 1.00 71.56 150 PHE A O 1
ATOM 1215 N N . LYS A 1 151 ? 4.584 4.798 -20.286 1.00 69.38 151 LYS A N 1
ATOM 1216 C CA . LYS A 1 151 ? 3.755 5.688 -21.102 1.00 69.38 151 LYS A CA 1
ATOM 1217 C C . LYS A 1 151 ? 3.562 5.110 -22.504 1.00 69.38 151 LYS A C 1
ATOM 1219 O O . LYS A 1 151 ? 2.503 5.284 -23.075 1.00 69.38 151 LYS A O 1
ATOM 1224 N N . GLN A 1 152 ? 4.498 4.383 -23.099 1.00 69.44 152 GLN A N 1
ATOM 1225 C CA . GLN A 1 152 ? 4.323 3.866 -24.468 1.00 69.44 152 GLN A CA 1
ATOM 1226 C C . GLN A 1 152 ? 3.274 2.740 -24.610 1.00 69.44 152 GLN A C 1
ATOM 1228 O O . GLN A 1 152 ? 2.874 2.433 -25.729 1.00 69.44 152 GLN A O 1
ATOM 1233 N N . THR A 1 153 ? 2.769 2.176 -23.508 1.00 66.19 153 THR A N 1
ATOM 1234 C CA . THR A 1 153 ? 1.741 1.122 -23.502 1.00 66.19 153 THR A CA 1
ATOM 1235 C C . THR A 1 153 ? 0.349 1.659 -23.134 1.00 66.19 153 THR A C 1
ATOM 1237 O O . THR A 1 153 ? 0.175 2.388 -22.160 1.00 66.19 153 THR A O 1
ATOM 1240 N N . ILE A 1 154 ? -0.655 1.332 -23.952 1.00 59.22 154 ILE A N 1
ATOM 1241 C CA . ILE A 1 154 ? -2.010 1.909 -23.927 1.00 59.22 154 ILE A CA 1
ATOM 1242 C C . ILE A 1 154 ? -2.883 1.186 -22.884 1.00 59.22 154 ILE A C 1
ATOM 1244 O O . ILE A 1 154 ? -3.249 0.041 -23.110 1.00 59.22 154 ILE A O 1
ATOM 1248 N N . GLN A 1 155 ? -3.169 1.859 -21.753 1.00 54.66 155 GLN A N 1
ATOM 1249 C CA . GLN A 1 155 ? -4.431 1.875 -20.958 1.00 54.66 155 GLN A CA 1
ATOM 1250 C C . GLN A 1 155 ? -4.237 2.333 -19.490 1.00 54.66 155 GLN A C 1
ATOM 1252 O O . GLN A 1 155 ? -5.208 2.722 -18.856 1.00 54.66 155 GLN A O 1
ATOM 1257 N N . GLY A 1 156 ? -3.007 2.390 -18.958 1.00 53.47 156 GLY A N 1
ATOM 1258 C CA . GLY A 1 156 ? -2.722 2.857 -17.579 1.00 53.47 156 GLY A CA 1
ATOM 1259 C C . GLY A 1 156 ? -2.201 4.300 -17.456 1.00 53.47 156 GLY A C 1
ATOM 1260 O O . GLY A 1 156 ? -1.714 4.697 -16.402 1.00 53.47 156 GLY A O 1
ATOM 1261 N N . ARG A 1 157 ? -2.234 5.064 -18.557 1.00 59.28 157 ARG A N 1
ATOM 1262 C CA . ARG A 1 157 ? -1.392 6.253 -18.795 1.00 59.28 157 ARG A CA 1
ATOM 1263 C C . ARG A 1 157 ? -1.657 7.434 -17.856 1.00 59.28 157 ARG A C 1
ATOM 1265 O O . ARG A 1 157 ? -0.698 8.023 -17.379 1.00 59.28 157 ARG A O 1
ATOM 1272 N N . GLN A 1 158 ? -2.922 7.791 -17.632 1.00 62.06 158 GLN A N 1
ATOM 1273 C CA . GLN A 1 158 ? -3.282 8.894 -16.731 1.00 62.06 158 GLN A CA 1
ATOM 1274 C C . GLN A 1 158 ? -3.252 8.441 -15.273 1.00 62.06 158 GLN A C 1
ATOM 1276 O O . GLN A 1 158 ? -2.549 9.031 -14.463 1.00 62.06 158 GLN A O 1
ATOM 1281 N N . CYS A 1 159 ? -3.880 7.302 -14.969 1.00 71.12 159 CYS A N 1
ATOM 1282 C CA . CYS A 1 159 ? -4.046 6.858 -13.590 1.00 71.12 159 CYS A CA 1
ATOM 1283 C C . CYS A 1 159 ? -2.722 6.719 -12.825 1.00 71.12 159 CYS A C 1
ATOM 1285 O O . CYS A 1 159 ? -2.669 7.095 -11.664 1.00 71.12 159 CYS A O 1
ATOM 1287 N N . THR A 1 160 ? -1.642 6.208 -13.429 1.00 73.25 160 THR A N 1
ATOM 1288 C CA . THR A 1 160 ? -0.371 6.039 -12.697 1.00 73.25 160 THR A CA 1
ATOM 1289 C C . THR A 1 160 ? 0.319 7.365 -12.373 1.00 73.25 160 THR A C 1
ATOM 1291 O O . THR A 1 160 ? 0.867 7.489 -11.281 1.00 73.25 160 THR A O 1
ATOM 1294 N N . ALA A 1 161 ? 0.303 8.341 -13.287 1.00 74.88 161 ALA A N 1
ATOM 1295 C CA . ALA A 1 161 ? 0.883 9.659 -13.022 1.00 74.88 161 ALA A CA 1
ATOM 1296 C C . ALA A 1 161 ? 0.045 10.433 -12.006 1.00 74.88 161 ALA A C 1
ATOM 1298 O O . ALA A 1 161 ? 0.600 10.914 -11.023 1.00 74.88 161 ALA A O 1
ATOM 1299 N N . ASP A 1 162 ? -1.277 10.440 -12.186 1.00 80.38 162 ASP A N 1
ATOM 1300 C CA . ASP A 1 162 ? -2.203 11.111 -11.276 1.00 80.38 162 ASP A CA 1
ATOM 1301 C C . ASP A 1 162 ? -2.068 10.532 -9.858 1.00 80.38 162 ASP A C 1
ATOM 1303 O O . ASP A 1 162 ? -1.894 11.267 -8.889 1.00 80.38 162 ASP A O 1
ATOM 1307 N N . LEU A 1 163 ? -2.050 9.198 -9.720 1.00 79.56 163 LEU A N 1
ATOM 1308 C CA . LEU A 1 163 ? -1.846 8.535 -8.427 1.00 79.56 163 LEU A CA 1
ATOM 1309 C C . LEU A 1 163 ? -0.491 8.892 -7.801 1.00 79.56 163 LEU A C 1
ATOM 1311 O O . LEU A 1 163 ? -0.422 9.121 -6.594 1.00 79.56 163 LEU A O 1
ATOM 1315 N N . TYR A 1 164 ? 0.579 8.948 -8.596 1.00 80.25 164 TYR A N 1
ATOM 1316 C CA . TYR A 1 164 ? 1.908 9.292 -8.094 1.00 80.25 164 TYR A CA 1
ATOM 1317 C C . TYR A 1 164 ? 1.967 10.742 -7.595 1.00 80.25 164 TYR A C 1
ATOM 1319 O O . TYR A 1 164 ? 2.409 10.987 -6.472 1.00 80.25 164 TYR A O 1
ATOM 1327 N N . GLU A 1 165 ? 1.452 11.695 -8.371 1.00 81.19 165 GLU A N 1
ATOM 1328 C CA . GLU A 1 165 ? 1.378 13.106 -7.977 1.00 81.19 165 GLU A CA 1
ATOM 1329 C C . GLU A 1 165 ? 0.502 13.306 -6.735 1.00 81.19 165 GLU A C 1
ATOM 1331 O O . GLU A 1 165 ? 0.903 14.008 -5.805 1.00 81.19 165 GLU A O 1
ATOM 1336 N N . HIS A 1 166 ? -0.641 12.619 -6.647 1.00 79.69 166 HIS A N 1
ATOM 1337 C CA . HIS A 1 166 ? -1.486 12.658 -5.454 1.00 79.69 166 HIS A CA 1
ATOM 1338 C C . HIS A 1 166 ? -0.760 12.149 -4.202 1.00 79.69 166 HIS A C 1
ATOM 1340 O O . HIS A 1 166 ? -0.913 12.746 -3.136 1.00 79.69 166 HIS A O 1
ATOM 1346 N N . THR A 1 167 ? 0.077 11.109 -4.313 1.00 77.44 167 THR A N 1
ATOM 1347 C CA . THR A 1 167 ? 0.878 10.632 -3.168 1.00 77.44 167 THR A CA 1
ATOM 1348 C C . THR A 1 167 ? 1.985 11.598 -2.742 1.00 77.44 167 THR A C 1
ATOM 1350 O O . THR A 1 167 ? 2.398 11.557 -1.587 1.00 77.44 167 THR A O 1
ATOM 1353 N N . ILE A 1 168 ? 2.454 12.475 -3.637 1.00 73.69 168 ILE A N 1
ATOM 1354 C CA . ILE A 1 168 ? 3.443 13.518 -3.321 1.00 73.69 168 ILE A CA 1
ATOM 1355 C C . ILE A 1 168 ? 2.759 14.711 -2.653 1.00 73.69 168 ILE A C 1
ATOM 1357 O O . ILE A 1 168 ? 3.193 15.158 -1.593 1.00 73.69 168 ILE A O 1
ATOM 1361 N N . ASN A 1 169 ? 1.671 15.202 -3.244 1.00 69.69 169 ASN A N 1
ATOM 1362 C CA . ASN A 1 169 ? 0.974 16.388 -2.749 1.00 69.69 169 ASN A CA 1
ATOM 1363 C C . ASN A 1 169 ? 0.374 16.148 -1.356 1.00 69.69 169 ASN A C 1
ATOM 1365 O O . ASN A 1 169 ? 0.455 17.018 -0.495 1.00 69.69 169 ASN A O 1
ATOM 1369 N N . ALA A 1 170 ? -0.132 14.939 -1.094 1.00 61.59 170 ALA A N 1
ATOM 1370 C CA . ALA A 1 170 ? -0.682 14.578 0.210 1.00 61.59 170 ALA A CA 1
ATOM 1371 C C . ALA A 1 170 ? 0.371 14.449 1.333 1.00 61.59 170 ALA A C 1
ATOM 1373 O O . ALA A 1 170 ? 0.000 14.427 2.501 1.00 61.59 170 ALA A O 1
ATOM 1374 N N . GLN A 1 171 ? 1.669 14.377 1.008 1.00 57.34 171 GLN A N 1
ATOM 1375 C CA . GLN A 1 171 ? 2.754 14.417 2.002 1.00 57.34 171 GLN A CA 1
ATOM 1376 C C . GLN A 1 171 ? 3.222 15.842 2.330 1.00 57.34 171 GLN A C 1
ATOM 1378 O O . GLN A 1 171 ? 3.884 16.042 3.345 1.00 57.34 171 GLN A O 1
ATOM 1383 N N . GLY A 1 172 ? 2.931 16.814 1.460 1.00 49.75 172 GLY A N 1
ATOM 1384 C CA . GLY A 1 172 ? 3.413 18.194 1.573 1.00 49.75 172 GLY A CA 1
ATOM 1385 C C . GLY A 1 172 ? 2.389 19.197 2.108 1.00 49.75 172 GLY A C 1
ATOM 1386 O O . GLY A 1 172 ? 2.751 20.349 2.340 1.00 49.75 172 GLY A O 1
ATOM 1387 N N . SER A 1 173 ? 1.128 18.797 2.286 1.00 40.09 173 SER A N 1
ATOM 1388 C CA . SER A 1 173 ? 0.070 19.665 2.815 1.00 40.09 173 SER A CA 1
ATOM 1389 C C . SER A 1 173 ? -0.195 19.366 4.300 1.00 40.09 173 SER A C 1
ATOM 1391 O O . SER A 1 173 ? -0.532 18.221 4.604 1.00 40.09 173 SER A O 1
ATOM 1393 N N . PRO A 1 174 ? -0.013 20.348 5.209 1.00 42.41 174 PRO A N 1
ATOM 1394 C CA . PRO A 1 174 ? -0.357 20.224 6.628 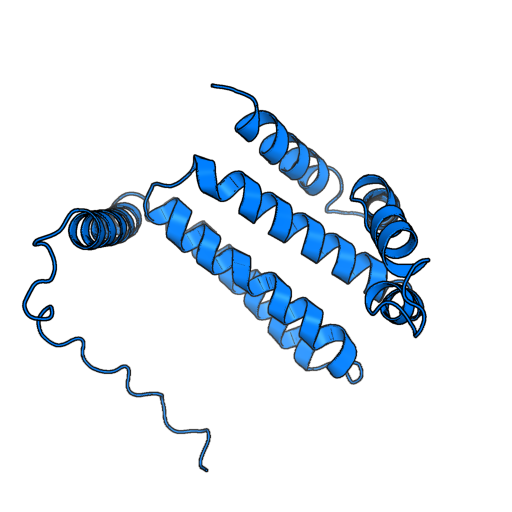1.00 42.41 174 PRO A CA 1
ATOM 1395 C C . PRO A 1 174 ? -1.869 20.200 6.879 1.00 42.41 174 PRO A C 1
ATOM 1397 O O . PRO A 1 174 ? -2.622 20.777 6.059 1.00 42.41 174 PRO A O 1
#

pLDDT: mean 76.21, std 16.28, range [33.0, 97.81]

Radius of gyration: 19.89 Å; chains: 1; bounding box: 51×53×55 Å

Sequence (174 aa):
MNRNAPDEEPELGPAPRGWGRDALSSYLDLLRRNQLASYQQLSGSYARLRDLDGLYLKVAKNLDNTEQTARHSSSIARMRPFRAVIGLVLAGQVVETYAMLRNCLEQALYAYFIYKDPKRWDVWQGGTTAARRSRRSSNCFEFLTCYPHFKQTIQGRQCTADLYEHTINAQGSP

Foldseek 3Di:
DDPPDPPPPPDDDPDDPCQCVDPVSVLVVLLVVLLVVCCVVVVVVVVVLVVVVVVLVVVLVVQCPDPCNVLCVVLNVQQVLSVVLNSCVSSVVPLVSLVSLLSSLLSNLLSVQCVVPVVVSCLCVQPDDDPVNPVSNPVCRDCVNSLVVVCVDPDCNPVSVVSNVVSVVSNVDD